Protein AF-A0A1D8JGB0-F1 (afdb_monomer_lite)

Sequence (177 aa):
MEKETKIICNQRLILKAAQSVWAANKYFVLACSQQQYRKVREHLRPENVKLVKAYEVLSDVYTAFKEVPSTDLPQITNALYHISGYFKKVLPSAARQELDMLIQVNPKEALRILESYTLHYQVDYLLNCSLWPSKRGNCFNQITALLKDKGKTYPPNTLYWNGNSVIFKQKESNDIF

Organism: NCBI:txid298596

Secondary structure (DSSP, 8-state):
------EE--HHHHHHHHHHHHHHHHHHHHHH-HHHHHHHHHHT-GGG--HHHHHHHHHHHHHHHTTS-GGG-TTHHHHHHHHHGGGTTTS-HHHHHHHHHHHHH-HHHHHHHHHHHHHHTT-TTTTT-TTSGGGTTS-TTB--S-EEETTEEE-TTSEEEETTEEEE---------

InterPro domains:
  IPR013560 Domain of unknown function DUF1722 [PF08349] (26-128)

Radius of gyration: 17.52 Å; chains: 1; bounding box: 44×50×46 Å

Foldseek 3Di:
DDDPWDKDQDPVQLLLLLVQLCLQELLVLQLQDPVLSVQLVVCNDPVHNQLQSNQVSLVVSCVVPLPPQLQRRNRLLVSLVVLLVLCVVPDDPVVSVVLNVCSVPPVPVSLVVSQVCCVVVVVVSHVNHCSHPVNRPQDSQFRQDWDDDPNDIDHGRQWGRNRSIITGDDPPPPPDD

pLDDT: mean 91.09, std 14.99, range [33.62, 98.69]

Structure (mmCIF, N/CA/C/O backbone):
data_AF-A0A1D8JGB0-F1
#
_entry.id   AF-A0A1D8JGB0-F1
#
loop_
_atom_site.group_PDB
_atom_site.id
_atom_site.type_symbol
_atom_site.label_atom_id
_atom_site.label_alt_id
_atom_site.label_comp_id
_atom_site.label_asym_id
_atom_site.label_entity_id
_atom_site.label_seq_id
_atom_site.pdbx_PDB_ins_code
_atom_site.Cartn_x
_atom_site.Cartn_y
_atom_site.Cartn_z
_atom_site.occupancy
_atom_site.B_iso_or_equiv
_atom_site.auth_seq_id
_atom_site.auth_comp_id
_atom_site.auth_asym_id
_atom_site.auth_atom_id
_atom_site.pdbx_PDB_model_num
ATOM 1 N N . MET A 1 1 ? -19.577 21.559 21.285 1.00 37.75 1 MET A N 1
ATOM 2 C CA . MET A 1 1 ? -20.388 20.422 20.802 1.00 37.75 1 MET A CA 1
ATOM 3 C C . MET A 1 1 ? -19.420 19.271 20.555 1.00 37.75 1 MET A C 1
ATOM 5 O O . MET A 1 1 ? -18.688 19.312 19.574 1.00 37.75 1 MET A O 1
ATOM 9 N N . GLU A 1 2 ? -19.281 18.352 21.514 1.00 37.59 2 GLU A N 1
ATOM 10 C CA . GLU A 1 2 ? -18.357 17.213 21.408 1.00 37.59 2 GLU A CA 1
ATOM 11 C C . GLU A 1 2 ? -18.747 16.350 20.204 1.00 37.59 2 GLU A C 1
ATOM 13 O O . GLU A 1 2 ? -19.857 15.826 20.132 1.00 37.59 2 GLU A O 1
ATOM 18 N N . LYS A 1 3 ? -17.854 16.234 19.215 1.00 45.75 3 LYS A N 1
ATOM 19 C CA . LYS A 1 3 ? -18.044 15.300 18.103 1.00 45.75 3 LYS A CA 1
ATOM 20 C C . LYS A 1 3 ? -17.904 13.887 18.668 1.00 45.75 3 LYS A C 1
ATOM 22 O O . LYS A 1 3 ? -16.789 13.456 18.958 1.00 45.75 3 LYS A O 1
ATOM 27 N N . GLU A 1 4 ? -19.019 13.175 18.827 1.00 44.22 4 GLU A N 1
ATOM 28 C CA . GLU A 1 4 ? -19.021 11.763 19.217 1.00 44.22 4 GLU A CA 1
ATOM 29 C C . GLU A 1 4 ? -18.156 10.955 18.240 1.00 44.22 4 GLU A C 1
ATOM 31 O O . GLU A 1 4 ? -18.538 10.650 17.106 1.00 44.22 4 GLU A O 1
ATOM 36 N N . THR A 1 5 ? -16.951 10.605 18.683 1.00 58.41 5 THR A N 1
ATOM 37 C CA . THR A 1 5 ? -16.097 9.668 17.962 1.00 58.41 5 THR A CA 1
ATOM 38 C C . THR A 1 5 ? -16.735 8.299 18.110 1.00 58.41 5 THR A C 1
ATOM 40 O O . THR A 1 5 ? -16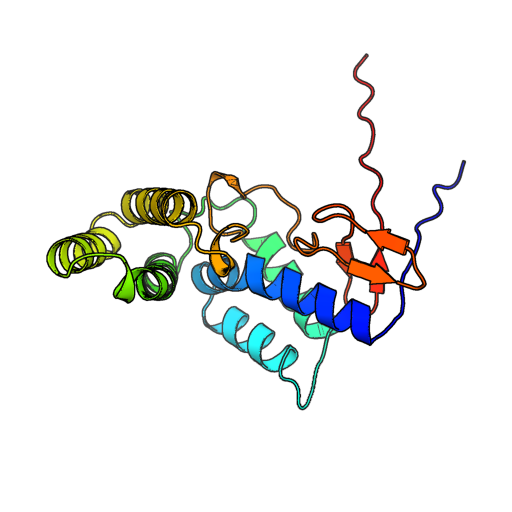.643 7.666 19.160 1.00 58.41 5 THR A O 1
ATOM 43 N N . LYS A 1 6 ? -17.420 7.824 17.067 1.00 70.81 6 LYS A N 1
ATOM 44 C CA . LYS A 1 6 ? -17.968 6.469 17.087 1.00 70.81 6 LYS A CA 1
ATOM 45 C C . LYS A 1 6 ? -16.821 5.464 16.994 1.00 70.81 6 LYS A C 1
ATOM 47 O O . LYS A 1 6 ? -16.150 5.380 15.964 1.00 70.81 6 LYS A O 1
ATOM 52 N N . ILE A 1 7 ? -16.632 4.697 18.065 1.00 79.44 7 ILE A N 1
ATOM 53 C CA . ILE A 1 7 ? -15.625 3.639 18.168 1.00 79.44 7 ILE A CA 1
ATOM 54 C C . ILE A 1 7 ? -16.308 2.285 17.942 1.00 79.44 7 ILE A C 1
ATOM 56 O O . ILE A 1 7 ? -17.297 1.951 18.593 1.00 79.44 7 ILE A O 1
ATOM 60 N N . ILE A 1 8 ? -15.787 1.494 17.005 1.00 82.62 8 ILE A N 1
ATOM 61 C CA . ILE A 1 8 ? -16.217 0.116 16.750 1.00 82.62 8 ILE A CA 1
ATOM 62 C C . ILE A 1 8 ? -15.152 -0.830 17.316 1.00 82.62 8 ILE A C 1
ATOM 64 O O . ILE A 1 8 ? -14.017 -0.848 16.837 1.00 82.62 8 ILE A O 1
ATOM 68 N N . CYS A 1 9 ? -15.543 -1.650 18.297 1.00 84.56 9 CYS A N 1
ATOM 69 C CA . CYS A 1 9 ? -14.668 -2.620 18.976 1.00 84.56 9 CYS A CA 1
ATOM 70 C C . CYS A 1 9 ? -14.938 -4.086 18.572 1.00 84.56 9 CYS A C 1
ATOM 72 O O . CYS A 1 9 ? -14.521 -5.021 19.249 1.00 84.56 9 CYS A O 1
ATOM 74 N N . ASN A 1 10 ? -15.682 -4.322 17.486 1.00 89.94 10 ASN A N 1
ATOM 75 C CA . ASN A 1 10 ? -15.986 -5.674 17.017 1.00 89.94 10 ASN A CA 1
ATOM 76 C C . ASN A 1 10 ? -14.737 -6.333 16.405 1.00 89.94 10 ASN A C 1
ATOM 78 O O . ASN A 1 10 ? -14.258 -5.892 15.360 1.00 89.94 10 ASN A O 1
ATOM 82 N N . GLN A 1 11 ? -14.264 -7.432 17.000 1.00 90.75 11 GLN A N 1
ATOM 83 C CA . GLN A 1 11 ? -13.011 -8.087 16.605 1.00 90.75 11 GLN A CA 1
ATOM 84 C C . GLN A 1 11 ? -12.969 -8.503 15.129 1.00 90.75 11 GLN A C 1
ATOM 86 O O . GLN A 1 11 ? -11.972 -8.278 14.445 1.00 90.75 11 GLN A O 1
ATOM 91 N N . ARG A 1 12 ? -14.062 -9.062 14.594 1.00 92.00 12 ARG A N 1
ATOM 92 C CA . ARG A 1 12 ? -14.133 -9.469 13.181 1.00 92.00 12 ARG A CA 1
ATOM 93 C C . ARG A 1 12 ? -13.999 -8.266 12.250 1.00 92.00 12 ARG A C 1
ATOM 95 O O . ARG A 1 12 ? -13.375 -8.371 11.196 1.00 92.00 12 ARG A O 1
ATOM 102 N N . LEU A 1 13 ? -14.595 -7.136 12.620 1.00 92.94 13 LEU A N 1
ATOM 103 C CA . LEU A 1 13 ? -14.499 -5.905 11.842 1.00 92.94 13 LEU A CA 1
ATOM 104 C C . LEU A 1 13 ? -13.128 -5.257 11.947 1.00 92.94 13 LEU A C 1
ATOM 106 O O . LEU A 1 13 ? -12.608 -4.824 10.924 1.00 92.94 13 LEU A O 1
ATOM 110 N N . ILE A 1 14 ? -12.522 -5.251 13.133 1.00 95.31 14 ILE A N 1
ATOM 111 C CA . ILE A 1 14 ? -11.162 -4.743 13.319 1.00 95.31 14 ILE A CA 1
ATOM 112 C C . ILE A 1 14 ? -10.170 -5.564 12.485 1.00 95.31 14 ILE A C 1
ATOM 114 O O . ILE A 1 14 ? -9.331 -4.989 11.800 1.00 95.31 14 ILE A O 1
ATOM 118 N N . LEU A 1 15 ? -10.305 -6.896 12.456 1.00 95.56 15 LEU A N 1
ATOM 119 C CA . LEU A 1 15 ? -9.472 -7.756 11.608 1.00 95.56 15 LEU A CA 1
ATOM 120 C C . LEU A 1 15 ? -9.632 -7.425 10.117 1.00 95.56 15 LEU A C 1
ATOM 122 O O . LEU A 1 15 ? -8.636 -7.286 9.409 1.00 95.56 15 LEU A O 1
ATOM 126 N N . LYS A 1 16 ? -10.870 -7.241 9.636 1.00 95.44 16 LYS A N 1
ATOM 127 C CA . LYS A 1 16 ? -11.126 -6.823 8.246 1.00 95.44 16 LYS A CA 1
ATOM 128 C C . LYS A 1 16 ? -10.540 -5.444 7.937 1.00 95.44 16 LYS A C 1
ATOM 130 O O . LYS A 1 16 ? -9.978 -5.246 6.863 1.00 95.44 16 LYS A O 1
ATOM 135 N N . ALA A 1 17 ? -10.654 -4.505 8.872 1.00 96.50 17 ALA A N 1
ATOM 136 C CA . ALA A 1 17 ? -10.078 -3.172 8.754 1.00 96.50 17 ALA A CA 1
ATOM 137 C C . ALA A 1 17 ? -8.547 -3.228 8.650 1.00 96.50 17 ALA A C 1
ATOM 139 O O . ALA A 1 17 ? -7.977 -2.659 7.722 1.00 96.50 17 ALA A O 1
ATOM 140 N N . ALA A 1 18 ? -7.894 -3.986 9.534 1.00 97.44 18 ALA A N 1
ATOM 141 C CA . ALA A 1 18 ? -6.450 -4.194 9.513 1.00 97.44 18 ALA A CA 1
ATOM 142 C C . ALA A 1 18 ? -5.979 -4.842 8.203 1.00 97.44 18 ALA A C 1
ATOM 144 O O . ALA A 1 18 ? -4.991 -4.406 7.620 1.00 97.44 18 ALA A O 1
ATOM 145 N N . GLN A 1 19 ? -6.705 -5.844 7.696 1.00 96.50 19 GLN A N 1
ATOM 146 C CA . GLN A 1 19 ? -6.406 -6.484 6.410 1.00 96.50 19 GLN A CA 1
ATOM 147 C C . GLN A 1 19 ? -6.554 -5.519 5.228 1.00 96.50 19 GLN A C 1
ATOM 149 O O . GLN A 1 19 ? -5.710 -5.528 4.335 1.00 96.50 19 GLN A O 1
ATOM 154 N N . SER A 1 20 ? -7.589 -4.673 5.230 1.00 96.75 20 SER A N 1
ATOM 155 C CA . SER A 1 20 ? -7.791 -3.639 4.206 1.00 96.75 20 SER A CA 1
ATOM 156 C C . SER A 1 20 ? -6.661 -2.607 4.218 1.00 96.75 20 SER A C 1
ATOM 158 O O . SER A 1 20 ? -6.074 -2.338 3.170 1.00 96.75 20 SER A O 1
ATOM 160 N N . VAL A 1 21 ? -6.300 -2.095 5.399 1.00 97.75 21 VAL A N 1
ATOM 161 C CA . VAL A 1 21 ? -5.180 -1.158 5.562 1.00 97.75 21 VAL A CA 1
ATOM 162 C C . VAL A 1 21 ? -3.863 -1.806 5.146 1.00 97.75 21 VAL A C 1
ATOM 164 O O . VAL A 1 21 ? -3.080 -1.211 4.407 1.00 97.75 21 VAL A O 1
ATOM 167 N N . TRP A 1 22 ? -3.612 -3.045 5.564 1.00 97.94 22 TRP A N 1
ATOM 168 C CA . TRP A 1 22 ? -2.400 -3.751 5.172 1.00 97.94 22 TRP A CA 1
ATOM 169 C C . TRP A 1 22 ? -2.325 -3.969 3.662 1.00 97.94 22 TRP A C 1
ATOM 171 O O . TRP A 1 22 ? -1.290 -3.697 3.063 1.00 97.94 22 TRP A O 1
ATOM 181 N N . ALA A 1 23 ? -3.415 -4.399 3.022 1.00 97.12 23 ALA A N 1
ATOM 182 C CA . ALA A 1 23 ? -3.450 -4.603 1.578 1.00 97.12 23 ALA A CA 1
ATOM 183 C C . ALA A 1 23 ? -3.085 -3.327 0.801 1.00 97.12 23 ALA A C 1
ATOM 185 O O . ALA A 1 23 ? -2.286 -3.409 -0.132 1.00 97.12 23 ALA A O 1
ATOM 186 N N . ALA A 1 24 ? -3.598 -2.168 1.228 1.00 97.62 24 ALA A N 1
ATOM 187 C CA . ALA A 1 24 ? -3.276 -0.870 0.636 1.00 97.62 24 ALA A CA 1
ATOM 188 C C . ALA A 1 24 ? -1.796 -0.486 0.831 1.00 97.62 24 ALA A C 1
ATOM 190 O O . ALA A 1 24 ? -1.125 -0.052 -0.106 1.00 97.62 24 ALA A O 1
ATOM 191 N N . ASN A 1 25 ? -1.249 -0.692 2.031 1.00 98.19 25 ASN A N 1
ATOM 192 C CA . ASN A 1 25 ? 0.062 -0.149 2.396 1.00 98.19 25 ASN A CA 1
ATOM 193 C C . ASN A 1 25 ? 1.237 -1.114 2.185 1.00 98.19 25 ASN A C 1
ATOM 195 O O . ASN A 1 25 ? 2.382 -0.668 2.187 1.00 98.19 25 ASN A O 1
ATOM 199 N N . LYS A 1 26 ? 1.007 -2.419 1.990 1.00 97.88 26 LYS A N 1
ATOM 200 C CA . LYS A 1 26 ? 2.080 -3.431 2.010 1.00 97.88 26 LYS A CA 1
ATOM 201 C C . LYS A 1 26 ? 3.230 -3.135 1.043 1.00 97.88 26 LYS A C 1
ATOM 203 O O . LYS A 1 26 ? 4.382 -3.323 1.414 1.00 97.88 26 LYS A O 1
ATOM 208 N N . TYR A 1 27 ? 2.950 -2.628 -0.160 1.00 98.44 27 TYR A N 1
ATOM 209 C CA . TYR A 1 27 ? 4.004 -2.297 -1.127 1.00 98.44 27 TYR A CA 1
ATOM 210 C C . TYR A 1 27 ? 4.678 -0.954 -0.859 1.00 98.44 27 TYR A C 1
ATOM 212 O O . TYR A 1 27 ? 5.867 -0.826 -1.127 1.00 98.44 27 TYR A O 1
ATOM 220 N N . PHE A 1 28 ? 3.974 0.004 -0.254 1.00 98.44 28 PHE A N 1
ATOM 221 C CA . PHE A 1 28 ? 4.605 1.219 0.260 1.00 98.44 28 PHE A CA 1
ATOM 222 C C . PHE A 1 28 ? 5.597 0.878 1.378 1.00 98.44 28 PHE A C 1
ATOM 224 O O . PHE A 1 28 ? 6.760 1.265 1.322 1.00 98.44 28 PHE A O 1
ATOM 231 N N . VAL A 1 29 ? 5.179 0.055 2.343 1.00 98.56 29 VAL A N 1
ATOM 232 C CA . VAL A 1 29 ? 6.046 -0.413 3.434 1.00 98.56 29 VAL A CA 1
ATOM 233 C C . VAL A 1 29 ? 7.230 -1.211 2.894 1.00 98.56 29 VAL A C 1
ATOM 235 O O . VAL A 1 29 ? 8.350 -1.030 3.364 1.00 98.56 29 VAL A O 1
ATOM 238 N N . LEU A 1 30 ? 7.003 -2.063 1.891 1.00 98.69 30 LEU A N 1
ATOM 239 C CA . LEU A 1 30 ? 8.063 -2.805 1.213 1.00 98.69 30 LEU A CA 1
ATOM 240 C C . LEU A 1 30 ? 9.077 -1.876 0.540 1.00 98.69 30 LEU A C 1
ATOM 242 O O . LEU A 1 30 ? 10.274 -2.093 0.701 1.00 98.69 30 LEU A O 1
ATOM 246 N N . ALA A 1 31 ? 8.598 -0.839 -0.155 1.00 98.44 31 ALA A N 1
ATOM 247 C CA . ALA A 1 31 ? 9.431 0.177 -0.791 1.00 98.44 31 ALA A CA 1
ATOM 248 C C . ALA A 1 31 ? 10.220 1.014 0.231 1.00 98.44 31 ALA A C 1
ATOM 250 O O . ALA A 1 31 ? 11.299 1.502 -0.086 1.00 98.44 31 ALA A O 1
ATOM 251 N N . CYS A 1 32 ? 9.726 1.152 1.464 1.00 98.25 32 CYS A N 1
ATOM 252 C CA . CYS A 1 32 ? 10.449 1.820 2.547 1.00 98.25 32 CYS A CA 1
ATOM 253 C C . CYS A 1 32 ? 11.499 0.900 3.195 1.00 98.25 32 CYS A C 1
ATOM 255 O O . CYS A 1 32 ? 12.648 1.292 3.388 1.00 98.25 32 CYS A O 1
ATOM 257 N N . SER A 1 33 ? 11.107 -0.321 3.583 1.00 98.19 33 SER A N 1
ATOM 258 C CA . SER A 1 33 ? 11.968 -1.259 4.311 1.00 98.19 33 SER A CA 1
ATOM 259 C C . SER A 1 33 ? 11.449 -2.701 4.283 1.00 98.19 33 SER A C 1
ATOM 261 O O . SER A 1 33 ? 10.405 -3.034 4.854 1.00 98.19 33 SER A O 1
ATOM 263 N N . GLN A 1 34 ? 12.273 -3.612 3.755 1.00 97.69 34 GLN A N 1
ATOM 264 C CA . GLN A 1 34 ? 12.039 -5.060 3.814 1.00 97.69 34 GLN A CA 1
ATOM 265 C C . GLN A 1 34 ? 11.894 -5.580 5.256 1.00 97.69 34 GLN A C 1
ATOM 267 O O . GLN A 1 34 ? 11.192 -6.565 5.504 1.00 97.69 34 GLN A O 1
ATOM 272 N N . GLN A 1 35 ? 12.591 -4.969 6.219 1.00 98.12 35 GLN A N 1
ATOM 273 C CA . GLN A 1 35 ? 12.526 -5.376 7.622 1.00 98.12 35 GLN A CA 1
ATOM 274 C C . GLN A 1 35 ? 11.159 -5.032 8.221 1.00 98.12 35 GLN A C 1
ATOM 276 O O . GLN A 1 35 ? 10.525 -5.896 8.825 1.00 98.12 35 GLN A O 1
ATOM 281 N N . GLN A 1 36 ? 10.681 -3.802 8.014 1.00 98.31 36 GLN A N 1
ATOM 282 C CA . GLN A 1 36 ? 9.385 -3.366 8.540 1.00 98.31 36 GLN A CA 1
ATOM 283 C C . GLN A 1 36 ? 8.230 -4.107 7.862 1.00 98.31 36 GLN A C 1
ATOM 285 O O . GLN A 1 36 ? 7.319 -4.574 8.541 1.00 98.31 36 GLN A O 1
ATOM 290 N N . TYR A 1 37 ? 8.323 -4.344 6.549 1.00 98.56 37 TYR A N 1
ATOM 291 C CA . TYR A 1 37 ? 7.371 -5.189 5.822 1.00 98.56 37 TYR A CA 1
ATOM 292 C C . TYR A 1 37 ? 7.216 -6.575 6.464 1.00 98.56 37 TYR A C 1
ATOM 294 O O . TYR A 1 37 ? 6.099 -7.053 6.678 1.00 98.56 37 TYR A O 1
ATOM 302 N N . ARG A 1 38 ? 8.341 -7.218 6.812 1.00 98.25 38 ARG A N 1
ATOM 303 C CA . ARG A 1 38 ? 8.340 -8.528 7.476 1.00 98.25 38 ARG A CA 1
ATOM 304 C C . ARG A 1 38 ? 7.692 -8.472 8.859 1.00 98.25 38 ARG A C 1
ATOM 306 O O . ARG A 1 38 ? 6.875 -9.344 9.144 1.00 98.25 38 ARG A O 1
ATOM 313 N N . LYS A 1 39 ? 7.987 -7.443 9.663 1.00 98.19 39 LYS A N 1
ATOM 314 C CA . LYS A 1 39 ? 7.382 -7.253 10.994 1.00 98.19 39 LYS A CA 1
ATOM 315 C C . LYS A 1 39 ? 5.863 -7.103 10.925 1.00 98.19 39 LYS A C 1
ATOM 317 O O . LYS A 1 39 ? 5.154 -7.810 11.635 1.00 98.19 39 LYS A O 1
ATOM 322 N N . VAL A 1 40 ? 5.343 -6.252 10.033 1.00 98.06 40 VAL A N 1
ATOM 323 C CA . VAL A 1 40 ? 3.883 -6.094 9.877 1.00 98.06 40 VAL A CA 1
ATOM 324 C C . VAL A 1 40 ? 3.244 -7.411 9.443 1.00 98.06 40 VAL A C 1
ATOM 326 O O . VAL A 1 40 ? 2.249 -7.837 10.028 1.00 98.06 40 VAL A O 1
ATOM 329 N N . ARG A 1 41 ? 3.843 -8.101 8.462 1.00 97.00 41 ARG A N 1
ATOM 330 C CA . ARG A 1 41 ? 3.352 -9.407 8.005 1.00 97.00 41 ARG A CA 1
ATOM 331 C C . ARG A 1 41 ? 3.322 -10.435 9.135 1.00 97.00 41 ARG A C 1
ATOM 333 O O . ARG A 1 41 ? 2.386 -11.220 9.190 1.00 97.00 41 ARG A O 1
ATOM 340 N N . GLU A 1 42 ? 4.330 -10.450 10.002 1.00 97.44 42 GLU A N 1
ATOM 341 C CA . GLU A 1 42 ? 4.386 -11.326 11.174 1.00 97.44 42 GLU A CA 1
ATOM 342 C C . GLU A 1 42 ? 3.291 -10.993 12.194 1.00 97.44 42 GLU A C 1
ATOM 344 O O . GLU A 1 42 ? 2.578 -11.889 12.635 1.00 97.44 42 GLU A O 1
ATOM 349 N N . HIS A 1 43 ? 3.092 -9.712 12.509 1.00 97.88 43 HIS A N 1
ATOM 350 C CA . HIS A 1 43 ? 2.045 -9.264 13.431 1.00 97.88 43 HIS A CA 1
ATOM 351 C C . HIS A 1 43 ? 0.621 -9.478 12.907 1.00 97.88 43 HIS A C 1
ATOM 353 O O . HIS A 1 43 ? -0.315 -9.504 13.700 1.00 97.88 43 HIS A O 1
ATOM 359 N N . LEU A 1 44 ? 0.431 -9.636 11.598 1.00 96.38 44 LEU A N 1
ATOM 360 C CA . LEU A 1 44 ? -0.873 -9.906 10.986 1.00 96.38 44 LEU A CA 1
ATOM 361 C C . LEU A 1 44 ? -1.071 -11.379 10.594 1.00 96.38 44 LEU A C 1
ATOM 363 O O . LEU A 1 44 ? -1.997 -11.692 9.843 1.00 96.38 44 LEU A O 1
ATOM 367 N N . ARG A 1 45 ? -0.226 -12.293 11.088 1.00 94.00 45 ARG A N 1
ATOM 368 C CA . ARG A 1 45 ? -0.410 -13.732 10.868 1.00 94.00 45 ARG A CA 1
ATOM 369 C C . ARG A 1 45 ? -1.650 -14.258 11.600 1.00 94.00 45 ARG A C 1
ATOM 371 O O . ARG A 1 45 ? -1.814 -13.923 12.774 1.00 94.00 45 ARG A O 1
ATOM 378 N N . PRO A 1 46 ? -2.485 -15.105 10.963 1.00 90.69 46 PRO A N 1
ATOM 379 C CA . PRO A 1 46 ? -3.711 -15.628 11.571 1.00 90.69 46 PRO A CA 1
ATOM 380 C C . PRO A 1 46 ? -3.507 -16.308 12.930 1.00 90.69 46 PRO A C 1
ATOM 382 O O . PRO A 1 46 ? -4.369 -16.192 13.795 1.00 90.69 46 PRO A O 1
ATOM 385 N N . GLU A 1 47 ? -2.369 -16.978 13.132 1.00 90.56 47 GLU A N 1
ATOM 386 C CA . GLU A 1 47 ? -2.102 -17.765 14.343 1.00 90.56 47 GLU A CA 1
ATOM 387 C C . GLU A 1 47 ? -1.783 -16.898 15.575 1.00 90.56 47 GLU A C 1
ATOM 389 O O . GLU A 1 47 ? -1.929 -17.356 16.704 1.00 90.56 47 GLU A O 1
ATOM 394 N N . ASN A 1 48 ? -1.325 -15.654 15.381 1.00 91.56 48 ASN A N 1
ATOM 395 C CA . ASN A 1 48 ? -0.902 -14.765 16.469 1.00 91.56 48 ASN A CA 1
ATOM 396 C C . ASN A 1 48 ? -1.033 -13.287 16.072 1.00 91.56 48 ASN A C 1
ATOM 398 O O . ASN A 1 48 ? -0.043 -12.554 15.968 1.00 91.56 48 ASN A O 1
ATOM 402 N N . VAL A 1 49 ? -2.266 -12.851 15.809 1.00 94.88 49 VAL A N 1
ATOM 403 C CA . VAL A 1 49 ? -2.527 -11.477 15.373 1.00 94.88 49 VAL A CA 1
ATOM 404 C C . VAL A 1 49 ? -2.249 -10.487 16.512 1.00 94.88 49 VAL A C 1
ATOM 406 O O . VAL A 1 49 ? -2.901 -10.508 17.553 1.00 94.88 49 VAL A O 1
ATOM 409 N N . LYS A 1 50 ? -1.332 -9.546 16.276 1.00 97.25 50 LYS A N 1
ATOM 410 C CA . LYS A 1 50 ? -0.964 -8.437 17.170 1.00 97.25 50 LYS A CA 1
ATOM 411 C C . LYS A 1 50 ? -1.317 -7.099 16.520 1.00 97.25 50 LYS A C 1
ATOM 413 O O . LYS A 1 50 ? -0.448 -6.383 16.024 1.00 97.25 50 LYS A O 1
ATOM 418 N N . LEU A 1 51 ? -2.605 -6.757 16.528 1.00 97.25 51 LEU A N 1
ATOM 419 C CA . LEU A 1 51 ? -3.154 -5.591 15.821 1.00 97.25 51 LEU A CA 1
ATOM 420 C C . LEU A 1 51 ? -2.491 -4.263 16.208 1.00 97.25 51 LEU A C 1
ATOM 422 O O . LEU A 1 51 ? -2.108 -3.498 15.329 1.00 97.25 51 LEU A O 1
ATOM 426 N N . VAL A 1 52 ? -2.312 -4.008 17.507 1.00 97.44 52 VAL A N 1
ATOM 427 C CA . VAL A 1 52 ? -1.650 -2.784 17.993 1.00 97.44 52 VAL A CA 1
ATOM 428 C C . VAL A 1 52 ? -0.209 -2.702 17.492 1.00 97.44 52 VAL A C 1
ATOM 430 O O . VAL A 1 52 ? 0.193 -1.669 16.975 1.00 97.44 52 VAL A O 1
ATOM 433 N N . LYS A 1 53 ? 0.545 -3.807 17.538 1.00 98.31 53 LYS A N 1
ATOM 434 C CA . LYS A 1 53 ? 1.934 -3.840 17.052 1.00 98.31 53 LYS A CA 1
ATOM 435 C C . LYS A 1 53 ? 2.034 -3.647 15.542 1.00 98.31 53 LYS A C 1
ATOM 437 O O . LYS A 1 53 ? 2.913 -2.933 15.076 1.00 98.31 53 LYS A O 1
ATOM 442 N N . ALA A 1 54 ? 1.123 -4.236 14.770 1.00 98.38 54 ALA A N 1
ATOM 443 C CA . ALA A 1 54 ? 1.048 -3.978 13.334 1.00 98.38 54 ALA A CA 1
ATOM 444 C C . ALA A 1 54 ? 0.751 -2.498 13.039 1.00 98.38 54 ALA A C 1
ATOM 446 O O . ALA A 1 54 ? 1.365 -1.920 12.144 1.00 98.38 54 ALA A O 1
ATOM 447 N N . TYR A 1 55 ? -0.164 -1.889 13.799 1.00 98.38 55 TYR A N 1
ATOM 448 C CA . TYR A 1 55 ? -0.513 -0.477 13.665 1.00 98.38 55 TYR A CA 1
ATOM 449 C C . TYR A 1 55 ? 0.664 0.447 14.004 1.00 98.38 55 TYR A C 1
ATOM 451 O O . TYR A 1 55 ? 0.960 1.339 13.216 1.00 98.38 55 TYR A O 1
ATOM 459 N N . GLU A 1 56 ? 1.356 0.204 15.122 1.00 98.44 56 GLU A N 1
ATOM 460 C CA . GLU A 1 56 ? 2.559 0.946 15.536 1.00 98.44 56 GLU A CA 1
ATOM 461 C C . GLU A 1 56 ? 3.611 0.945 14.419 1.00 98.44 56 GLU A C 1
ATOM 463 O O . GLU A 1 56 ? 4.007 2.004 13.945 1.00 98.44 56 GLU A O 1
ATOM 468 N N . VAL A 1 57 ? 3.970 -0.236 13.896 1.00 98.50 57 VAL A N 1
ATOM 469 C CA . VAL A 1 57 ? 4.970 -0.345 12.820 1.00 98.50 57 VAL A CA 1
ATOM 470 C C . VAL A 1 57 ? 4.537 0.405 11.555 1.00 98.50 57 VAL A C 1
ATOM 472 O O . VAL A 1 57 ? 5.356 1.057 10.908 1.00 98.50 57 VAL A O 1
ATOM 475 N N . LEU A 1 58 ? 3.257 0.325 11.178 1.00 98.25 58 LEU A N 1
ATOM 476 C CA . LEU A 1 58 ? 2.736 1.060 10.023 1.00 98.25 58 LEU A 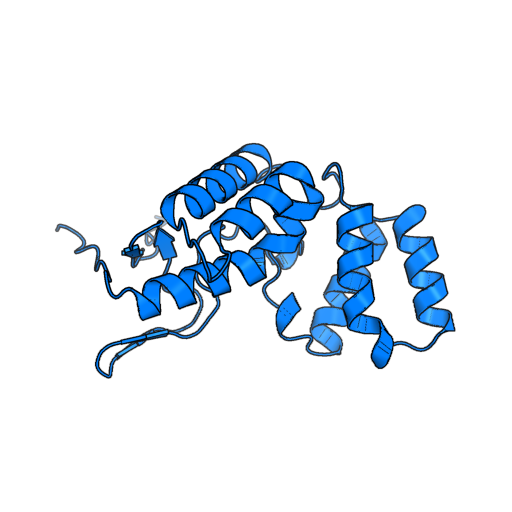CA 1
ATOM 477 C C . LEU A 1 58 ? 2.769 2.577 10.242 1.00 98.25 58 LEU A C 1
ATOM 479 O O . LEU A 1 58 ? 3.132 3.310 9.323 1.00 98.25 58 LEU A O 1
ATOM 483 N N . SER A 1 59 ? 2.429 3.032 11.448 1.00 98.25 59 SER A N 1
ATOM 484 C CA . SER A 1 59 ? 2.477 4.440 11.842 1.00 98.25 59 SER A CA 1
ATOM 485 C C . SER A 1 59 ? 3.903 4.986 11.800 1.00 98.25 59 SER A C 1
ATOM 487 O O . S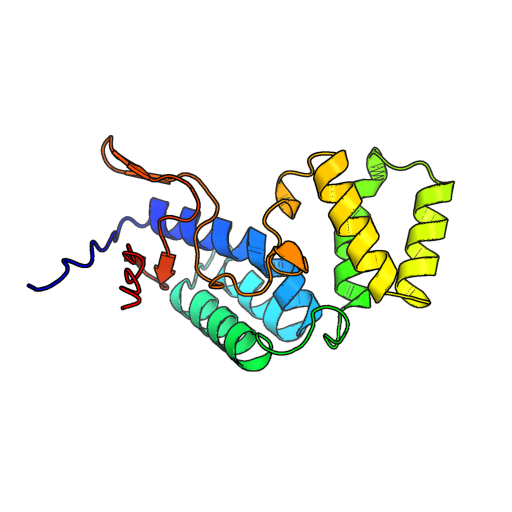ER A 1 59 ? 4.121 6.077 11.270 1.00 98.25 59 SER A O 1
ATOM 489 N N . ASP A 1 60 ? 4.877 4.220 12.294 1.00 98.31 60 ASP A N 1
ATOM 490 C CA . ASP A 1 60 ? 6.292 4.597 12.286 1.00 98.31 60 ASP A CA 1
ATOM 491 C C . ASP A 1 60 ? 6.816 4.738 10.853 1.00 98.31 60 ASP A C 1
ATOM 493 O O . ASP A 1 60 ? 7.412 5.756 10.497 1.00 98.31 60 ASP A O 1
ATOM 497 N N . VAL A 1 61 ? 6.534 3.747 9.996 1.00 98.12 61 VAL A N 1
ATOM 498 C CA . VAL A 1 61 ? 6.919 3.787 8.575 1.00 98.12 61 VAL A CA 1
ATOM 499 C C . VAL A 1 61 ? 6.268 4.972 7.869 1.00 98.12 61 VAL A C 1
ATOM 501 O O . VAL A 1 61 ? 6.945 5.706 7.153 1.00 98.12 61 VAL A O 1
ATOM 504 N N . TYR A 1 62 ? 4.967 5.187 8.071 1.00 97.12 62 TYR A N 1
ATOM 505 C CA . TYR A 1 62 ? 4.275 6.316 7.461 1.00 97.12 62 TYR A CA 1
ATOM 506 C C . TYR A 1 62 ? 4.871 7.648 7.920 1.00 97.12 62 TYR A C 1
ATOM 508 O O . TYR A 1 62 ? 5.178 8.494 7.090 1.00 97.12 62 TYR A O 1
ATOM 516 N N . THR A 1 63 ? 5.098 7.826 9.220 1.00 97.00 63 THR A N 1
ATOM 517 C CA . THR A 1 63 ? 5.655 9.069 9.772 1.00 97.00 63 THR A CA 1
ATOM 518 C C . THR A 1 63 ? 7.042 9.371 9.209 1.00 97.00 63 THR A C 1
ATOM 520 O O . THR A 1 63 ? 7.314 10.519 8.867 1.00 97.00 63 THR A O 1
ATOM 523 N N . ALA A 1 64 ? 7.884 8.348 9.047 1.00 97.50 64 ALA A N 1
ATOM 524 C CA . ALA A 1 64 ? 9.232 8.499 8.509 1.00 97.50 64 ALA A CA 1
ATOM 525 C C . ALA A 1 64 ? 9.272 8.811 7.000 1.00 97.50 64 ALA A C 1
ATOM 527 O O . ALA A 1 64 ? 10.174 9.513 6.553 1.00 97.50 64 ALA A O 1
ATOM 528 N N . PHE A 1 65 ? 8.317 8.300 6.211 1.00 97.25 65 PHE A N 1
ATOM 529 C CA . PHE A 1 65 ? 8.396 8.330 4.741 1.00 97.25 65 PHE A CA 1
ATOM 530 C C . PHE A 1 65 ? 7.255 9.081 4.038 1.00 97.25 65 PHE A C 1
ATOM 532 O O . PHE A 1 65 ? 7.267 9.184 2.810 1.00 97.25 65 PHE A O 1
ATOM 539 N N . LYS A 1 66 ? 6.269 9.628 4.763 1.00 94.56 66 LYS A N 1
ATOM 540 C CA . LYS A 1 66 ? 5.101 10.303 4.160 1.00 94.56 66 LYS A CA 1
ATOM 541 C C . LYS A 1 66 ? 5.467 11.467 3.233 1.00 94.56 66 LYS A C 1
ATOM 543 O O . LYS A 1 66 ? 4.791 11.630 2.220 1.00 94.56 66 LYS A O 1
ATOM 548 N N . GLU A 1 67 ? 6.551 12.188 3.521 1.00 95.19 67 GLU A N 1
ATOM 549 C CA . GLU A 1 67 ? 7.036 13.317 2.710 1.00 95.19 67 GLU A CA 1
ATOM 550 C C . GLU A 1 67 ? 8.048 12.895 1.627 1.00 95.19 67 GLU A C 1
ATOM 552 O O . GLU A 1 67 ? 8.392 13.688 0.758 1.00 95.19 67 GLU A O 1
ATOM 557 N N . VAL A 1 68 ? 8.527 11.643 1.643 1.00 95.88 68 VAL A N 1
ATOM 558 C CA . VAL A 1 68 ? 9.508 11.142 0.665 1.00 95.88 68 VAL A CA 1
ATOM 559 C C . VAL A 1 68 ? 8.779 10.715 -0.608 1.00 95.88 68 VAL A C 1
ATOM 561 O O . VAL A 1 68 ? 7.951 9.802 -0.525 1.00 95.88 68 VAL A O 1
ATOM 564 N N . PRO A 1 69 ? 9.050 11.295 -1.791 1.00 94.81 69 PRO A N 1
ATOM 565 C CA . PRO A 1 69 ? 8.408 10.873 -3.035 1.00 94.81 69 PRO A CA 1
ATOM 566 C C . PRO A 1 69 ? 8.529 9.361 -3.255 1.00 94.81 69 PRO A C 1
ATOM 568 O O . PRO A 1 69 ? 9.555 8.762 -2.948 1.00 94.81 69 PRO A O 1
ATOM 571 N N . SER A 1 70 ? 7.487 8.710 -3.788 1.00 94.62 70 SER A N 1
ATOM 572 C CA . SER A 1 70 ? 7.487 7.240 -3.952 1.00 94.62 70 SER A CA 1
ATOM 573 C C . SER A 1 70 ? 8.666 6.739 -4.787 1.00 94.62 70 SER A C 1
ATOM 575 O O . SER A 1 70 ? 9.145 5.630 -4.572 1.00 94.62 70 SER A O 1
ATOM 577 N N . THR A 1 71 ? 9.125 7.563 -5.728 1.00 92.75 71 THR A N 1
ATOM 578 C CA . THR A 1 71 ? 10.252 7.287 -6.625 1.00 92.75 71 THR A CA 1
ATOM 579 C C . THR A 1 71 ? 11.590 7.215 -5.907 1.00 92.75 71 THR A C 1
ATOM 581 O O . THR A 1 71 ? 12.502 6.571 -6.413 1.00 92.75 71 THR A O 1
ATOM 584 N N . ASP A 1 72 ? 11.682 7.834 -4.732 1.00 95.19 72 ASP A N 1
ATOM 585 C CA . ASP A 1 72 ? 12.930 8.028 -3.996 1.00 95.19 72 ASP A CA 1
ATOM 586 C C . ASP A 1 72 ? 12.988 7.098 -2.769 1.00 95.19 72 ASP A C 1
ATOM 588 O O . ASP A 1 72 ? 13.887 7.191 -1.933 1.00 95.19 72 ASP A O 1
ATOM 592 N N . LEU A 1 73 ? 12.014 6.186 -2.639 1.00 97.62 73 LEU A N 1
ATOM 593 C CA . LEU A 1 73 ? 11.965 5.231 -1.540 1.00 97.62 73 LEU A CA 1
ATOM 594 C C . LEU A 1 73 ? 13.100 4.194 -1.662 1.00 97.62 73 LEU A C 1
ATOM 596 O O . LEU A 1 73 ? 13.314 3.650 -2.749 1.00 97.62 73 LEU A O 1
ATOM 600 N N . PRO A 1 74 ? 13.786 3.838 -0.557 1.00 97.06 74 PRO A N 1
ATOM 601 C CA . PRO A 1 74 ? 15.040 3.074 -0.604 1.00 97.06 74 PRO A CA 1
ATOM 602 C C . PRO A 1 74 ? 14.966 1.702 -1.287 1.00 97.06 74 PRO A C 1
ATOM 604 O O . PRO A 1 74 ? 15.970 1.183 -1.760 1.00 97.06 74 PRO A O 1
ATOM 607 N N . GLN A 1 75 ? 13.790 1.077 -1.290 1.00 97.69 75 GLN A N 1
ATOM 608 C CA . GLN A 1 75 ? 13.543 -0.270 -1.809 1.00 97.69 75 GLN A CA 1
ATOM 609 C C . GLN A 1 75 ? 12.504 -0.252 -2.941 1.00 97.69 75 GLN A C 1
ATOM 611 O O . GLN A 1 75 ? 11.802 -1.245 -3.157 1.00 97.69 75 GLN A O 1
ATOM 616 N N . ILE A 1 76 ? 12.374 0.872 -3.661 1.00 98.06 76 ILE A N 1
ATOM 617 C CA . ILE A 1 76 ? 11.357 1.048 -4.705 1.00 98.06 76 ILE A CA 1
ATOM 618 C C . ILE A 1 76 ? 11.425 -0.053 -5.767 1.00 98.06 76 ILE A C 1
ATOM 620 O O . ILE A 1 76 ? 10.424 -0.719 -6.010 1.00 98.06 76 ILE A O 1
ATOM 624 N N . THR A 1 77 ? 12.605 -0.336 -6.318 1.00 98.00 77 THR A N 1
ATOM 625 C CA . THR A 1 77 ? 12.813 -1.367 -7.347 1.00 98.00 77 THR A CA 1
ATOM 626 C C . THR A 1 77 ? 12.295 -2.738 -6.902 1.00 98.00 77 THR A C 1
ATOM 628 O O . THR A 1 77 ? 11.575 -3.404 -7.644 1.00 98.00 77 THR A O 1
ATOM 631 N N . ASN A 1 78 ? 12.579 -3.137 -5.658 1.00 98.06 78 ASN A N 1
ATOM 632 C CA . ASN A 1 78 ? 12.084 -4.391 -5.090 1.00 98.06 78 ASN A CA 1
ATOM 633 C C . ASN A 1 78 ? 10.546 -4.408 -5.010 1.00 98.06 78 ASN A C 1
ATOM 635 O O . ASN A 1 78 ? 9.901 -5.369 -5.430 1.00 98.06 78 ASN A O 1
ATOM 639 N N . ALA A 1 79 ? 9.935 -3.322 -4.531 1.00 98.56 79 ALA A N 1
ATOM 640 C CA . ALA A 1 79 ? 8.480 -3.213 -4.493 1.00 98.56 79 ALA A CA 1
ATOM 641 C C . ALA A 1 79 ? 7.847 -3.268 -5.895 1.00 98.56 79 ALA A C 1
ATOM 643 O O . ALA A 1 79 ? 6.834 -3.948 -6.071 1.00 98.56 79 ALA A O 1
ATOM 644 N N . LEU A 1 80 ? 8.457 -2.623 -6.895 1.00 98.62 80 LEU A N 1
ATOM 645 C CA . LEU A 1 80 ? 7.965 -2.638 -8.274 1.00 98.62 80 LEU A CA 1
ATOM 646 C C . LEU A 1 80 ? 8.012 -4.037 -8.893 1.00 98.62 80 LEU A C 1
ATOM 648 O O . LEU A 1 80 ? 7.039 -4.421 -9.533 1.00 98.62 80 LEU A O 1
ATOM 652 N N . TYR A 1 81 ? 9.050 -4.842 -8.644 1.00 98.38 81 TYR A N 1
ATOM 653 C CA . TYR A 1 81 ? 9.073 -6.243 -9.095 1.00 98.38 81 TYR A CA 1
ATOM 654 C C . TYR A 1 81 ? 7.964 -7.092 -8.467 1.00 98.38 81 TYR A C 1
ATOM 656 O O . TYR A 1 81 ? 7.347 -7.936 -9.119 1.00 98.38 81 TYR A O 1
ATOM 664 N N . HIS A 1 82 ? 7.666 -6.868 -7.187 1.00 98.00 82 HIS A N 1
ATOM 665 C CA . HIS A 1 82 ? 6.547 -7.548 -6.544 1.00 98.00 82 HIS A CA 1
ATOM 666 C C . HIS A 1 82 ? 5.197 -7.162 -7.164 1.00 98.00 82 HIS A C 1
ATOM 668 O O . HIS A 1 82 ? 4.309 -8.011 -7.274 1.00 98.00 82 HIS A O 1
ATOM 674 N N . ILE A 1 83 ? 5.040 -5.902 -7.570 1.00 98.31 83 ILE A N 1
ATOM 675 C CA . ILE A 1 83 ? 3.829 -5.414 -8.230 1.00 98.31 83 ILE A CA 1
ATOM 676 C C . ILE A 1 83 ? 3.761 -5.896 -9.689 1.00 98.31 83 ILE A C 1
ATOM 678 O O . ILE A 1 83 ? 2.702 -6.359 -10.116 1.00 98.31 83 ILE A O 1
ATOM 682 N N . SER A 1 84 ? 4.869 -5.894 -10.439 1.00 98.12 84 SER A N 1
ATOM 683 C CA . SER A 1 84 ? 4.907 -6.381 -11.828 1.00 98.12 84 SER A CA 1
ATOM 684 C C . SER A 1 84 ? 4.428 -7.835 -11.936 1.00 98.12 84 SER A C 1
ATOM 686 O O . SER A 1 84 ? 3.768 -8.218 -12.904 1.00 98.12 84 SER A O 1
ATOM 688 N N . GLY A 1 85 ? 4.633 -8.625 -10.876 1.00 97.38 85 GLY A N 1
ATOM 689 C CA . GLY A 1 85 ? 4.112 -9.982 -10.733 1.00 97.38 85 GLY A CA 1
ATOM 690 C C . GLY A 1 85 ? 2.596 -10.134 -10.936 1.00 97.38 85 GLY A C 1
ATOM 691 O O . GLY A 1 85 ? 2.174 -11.174 -11.447 1.00 97.38 85 GLY A O 1
ATOM 692 N N . TYR A 1 86 ? 1.779 -9.124 -10.607 1.00 97.50 86 TYR A N 1
ATOM 693 C CA . TYR A 1 86 ? 0.322 -9.172 -10.829 1.00 97.50 86 TYR A CA 1
ATOM 694 C C . TYR A 1 86 ? -0.047 -9.135 -12.310 1.00 97.50 86 TYR A C 1
ATOM 696 O O . TYR A 1 86 ? -1.095 -9.645 -12.700 1.00 97.50 86 TYR A O 1
ATOM 704 N N . PHE A 1 87 ? 0.832 -8.593 -13.148 1.00 97.50 87 PHE A N 1
ATOM 705 C CA . PHE A 1 87 ? 0.572 -8.407 -14.568 1.00 97.50 87 PHE A CA 1
ATOM 706 C C . PHE A 1 87 ? 1.031 -9.590 -15.427 1.00 97.50 87 PHE A C 1
ATOM 708 O O . PHE A 1 87 ? 0.814 -9.604 -16.638 1.00 97.50 87 PHE A O 1
ATOM 715 N N . LYS A 1 88 ? 1.608 -10.635 -14.814 1.00 95.44 88 LYS A N 1
ATOM 716 C CA . LYS A 1 88 ? 2.138 -11.817 -15.517 1.00 95.44 88 LYS A CA 1
ATOM 717 C C . LYS A 1 88 ? 1.127 -12.503 -16.437 1.00 95.44 88 LYS A C 1
ATOM 719 O O . LYS A 1 88 ? 1.532 -13.052 -17.453 1.00 95.44 88 LYS A O 1
ATOM 724 N N . LYS A 1 89 ? -0.163 -12.497 -16.089 1.00 95.06 89 LYS A N 1
ATOM 725 C CA . LYS A 1 89 ? -1.216 -13.165 -16.876 1.00 95.06 89 LYS A CA 1
ATOM 726 C C . LYS A 1 89 ? -1.874 -12.272 -17.929 1.00 95.06 89 LYS A C 1
ATOM 728 O O . LYS A 1 89 ? -2.540 -12.807 -18.805 1.00 95.06 89 LYS A O 1
ATOM 733 N N . VAL A 1 90 ? -1.713 -10.952 -17.830 1.00 95.94 90 VAL A N 1
ATOM 734 C CA . VAL A 1 90 ? -2.403 -9.982 -18.701 1.00 95.94 90 VAL A CA 1
ATOM 735 C C . VAL A 1 90 ? -1.458 -9.300 -19.686 1.00 95.94 90 VAL A C 1
ATOM 737 O O . VAL A 1 90 ? -1.887 -8.921 -20.767 1.00 95.94 90 VAL A O 1
ATOM 740 N N . LEU A 1 91 ? -0.166 -9.189 -19.355 1.00 96.62 91 LEU A N 1
ATOM 741 C CA . LEU A 1 91 ? 0.837 -8.634 -20.259 1.00 96.62 91 LEU A CA 1
ATOM 742 C C . LEU A 1 91 ? 1.516 -9.726 -21.099 1.00 96.62 91 LEU A C 1
ATOM 744 O O . LEU A 1 91 ? 1.870 -10.783 -20.554 1.00 96.62 91 LEU A O 1
ATOM 748 N N . PRO A 1 92 ? 1.779 -9.460 -22.394 1.00 96.81 92 PRO A N 1
ATOM 749 C CA . PRO A 1 92 ? 2.572 -10.340 -23.243 1.00 96.81 92 PRO A CA 1
ATOM 750 C C . PRO A 1 92 ? 4.031 -10.397 -22.775 1.00 96.81 92 PRO A C 1
ATOM 752 O O . PRO A 1 92 ? 4.520 -9.508 -22.080 1.00 96.81 92 PRO A O 1
ATOM 755 N N . SER A 1 93 ? 4.757 -11.446 -23.177 1.00 96.56 93 SER A N 1
ATOM 756 C CA . SER A 1 93 ? 6.129 -11.672 -22.698 1.00 96.56 93 SER A CA 1
ATOM 757 C C . SER A 1 93 ? 7.091 -10.525 -23.014 1.00 96.56 93 SER A C 1
ATOM 7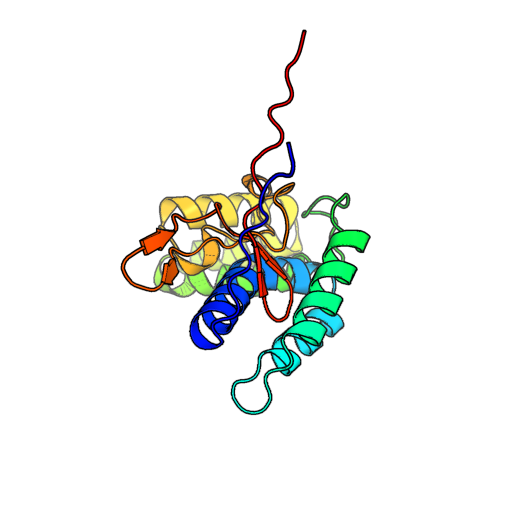59 O O . SER A 1 93 ? 7.886 -10.177 -22.147 1.00 96.56 93 SER A O 1
ATOM 761 N N . ALA A 1 94 ? 6.993 -9.924 -24.204 1.00 96.94 94 ALA A N 1
ATOM 762 C CA . ALA A 1 94 ? 7.834 -8.794 -24.603 1.00 96.94 94 ALA A CA 1
ATOM 763 C C . ALA A 1 94 ? 7.627 -7.579 -23.680 1.00 96.94 94 ALA A C 1
ATOM 765 O O . ALA A 1 94 ? 8.579 -7.106 -23.070 1.00 96.94 94 ALA A O 1
ATOM 766 N N . ALA A 1 95 ? 6.372 -7.173 -23.451 1.00 96.88 95 ALA A N 1
ATOM 767 C CA . ALA A 1 95 ? 6.048 -6.060 -22.553 1.00 96.88 95 ALA A CA 1
ATOM 768 C C . ALA A 1 95 ? 6.502 -6.307 -21.103 1.00 96.88 95 ALA A C 1
ATOM 770 O O . ALA A 1 95 ? 6.857 -5.371 -20.392 1.00 96.88 95 ALA A O 1
ATOM 771 N N . ARG A 1 96 ? 6.509 -7.566 -20.640 1.00 97.06 96 ARG A N 1
ATOM 772 C CA . ARG A 1 96 ? 7.047 -7.909 -19.312 1.00 97.06 96 ARG A CA 1
ATOM 773 C C . ARG A 1 96 ? 8.565 -7.754 -19.249 1.00 97.06 96 ARG A C 1
ATOM 775 O O . ARG A 1 96 ? 9.057 -7.239 -18.257 1.00 97.06 96 ARG A O 1
ATOM 782 N N . GLN A 1 97 ? 9.286 -8.167 -20.291 1.00 97.00 97 GLN A N 1
ATOM 783 C CA . GLN A 1 97 ? 10.740 -7.992 -20.366 1.00 97.00 97 GLN A CA 1
ATOM 784 C C . GLN A 1 97 ? 11.118 -6.508 -20.416 1.00 97.00 97 GLN A C 1
ATOM 786 O O . GLN A 1 97 ? 12.013 -6.085 -19.690 1.00 97.00 97 GLN A O 1
ATOM 791 N N . GLU A 1 98 ? 10.400 -5.712 -21.210 1.00 97.31 98 GLU A N 1
ATOM 792 C CA . GLU A 1 98 ? 10.566 -4.255 -21.250 1.00 97.31 98 GLU A CA 1
ATOM 793 C C . GLU A 1 98 ? 10.312 -3.624 -19.877 1.00 97.31 98 GLU A C 1
ATOM 795 O O . GLU A 1 98 ? 11.104 -2.807 -19.413 1.00 97.31 98 GLU A O 1
ATOM 800 N N . LEU A 1 99 ? 9.244 -4.042 -19.192 1.00 98.00 99 LEU A N 1
ATOM 801 C CA . LEU A 1 99 ? 8.923 -3.566 -17.850 1.00 98.00 99 LEU A CA 1
ATOM 802 C C . LEU A 1 99 ? 9.996 -3.953 -16.821 1.00 98.00 99 LEU A C 1
ATOM 804 O O . LEU A 1 99 ? 10.369 -3.116 -16.001 1.00 98.00 99 LEU A O 1
ATOM 808 N N . ASP A 1 100 ? 10.511 -5.183 -16.866 1.00 97.25 100 ASP A N 1
ATOM 809 C CA . ASP A 1 100 ? 11.582 -5.640 -15.974 1.00 97.25 100 ASP A CA 1
ATOM 810 C C . ASP A 1 100 ? 12.869 -4.823 -16.183 1.00 97.25 100 ASP A C 1
ATOM 812 O O . ASP A 1 100 ? 13.495 -4.404 -15.208 1.00 97.25 100 ASP A O 1
ATOM 816 N N . MET A 1 101 ? 13.234 -4.520 -17.436 1.00 97.88 101 MET A N 1
ATOM 817 C CA . MET A 1 101 ? 14.350 -3.614 -17.737 1.00 97.88 101 MET A CA 1
ATOM 818 C C . MET A 1 101 ? 14.070 -2.200 -17.218 1.00 97.88 101 MET A C 1
ATOM 820 O O . MET A 1 101 ? 14.922 -1.600 -16.559 1.00 97.88 101 MET A O 1
ATOM 824 N N . LEU A 1 102 ? 12.862 -1.679 -17.456 1.00 97.94 102 LEU A N 1
ATOM 825 C CA . LEU A 1 102 ? 12.467 -0.333 -17.050 1.00 97.94 102 LEU A CA 1
ATOM 826 C C . LEU A 1 102 ? 12.521 -0.142 -15.530 1.00 97.94 102 LEU A C 1
ATOM 828 O O . LEU A 1 102 ? 12.966 0.904 -15.065 1.00 97.94 102 LEU A O 1
ATOM 832 N N . ILE A 1 103 ? 12.132 -1.154 -14.750 1.00 98.19 103 ILE A N 1
ATOM 833 C CA . ILE A 1 103 ? 12.223 -1.139 -13.282 1.00 98.19 103 ILE A CA 1
ATOM 834 C C . ILE A 1 103 ? 13.667 -0.904 -12.802 1.00 98.19 103 ILE A C 1
ATOM 836 O O . ILE A 1 103 ? 13.866 -0.265 -11.766 1.00 98.19 103 ILE A O 1
ATOM 840 N N . GLN A 1 104 ? 14.671 -1.389 -13.540 1.00 95.88 104 GLN A N 1
ATOM 841 C CA . GLN A 1 104 ? 16.085 -1.184 -13.210 1.00 95.88 104 GLN A CA 1
ATOM 842 C C . GLN A 1 104 ? 16.589 0.189 -13.652 1.00 95.88 104 GLN A C 1
ATOM 844 O O . GLN A 1 104 ? 17.239 0.880 -12.872 1.00 95.88 104 GLN A O 1
ATOM 849 N N . VAL A 1 105 ? 16.305 0.578 -14.899 1.00 97.44 105 VAL A N 1
ATOM 850 C CA . VAL A 1 105 ? 16.915 1.774 -15.509 1.00 97.44 105 VAL A CA 1
ATOM 851 C C . VAL A 1 105 ? 16.171 3.065 -15.177 1.00 97.44 105 VAL A C 1
ATOM 853 O O . VAL A 1 105 ? 16.776 4.132 -15.124 1.00 97.44 105 VAL A O 1
ATOM 856 N N . ASN A 1 106 ? 14.857 2.990 -14.966 1.00 97.44 106 ASN A N 1
ATOM 857 C CA . ASN A 1 106 ? 14.002 4.138 -14.690 1.00 97.44 106 ASN A CA 1
ATOM 858 C C . ASN A 1 106 ? 12.790 3.726 -13.825 1.00 97.44 106 ASN A C 1
ATOM 860 O O . ASN A 1 106 ? 11.649 3.697 -14.305 1.00 97.44 106 ASN A O 1
ATOM 864 N N . PRO A 1 107 ? 13.005 3.434 -12.525 1.00 96.56 107 PRO A N 1
ATOM 865 C CA . PRO A 1 107 ? 11.939 3.012 -11.612 1.00 96.56 107 PRO A CA 1
ATOM 866 C C . PRO A 1 107 ? 10.814 4.048 -11.485 1.00 96.56 107 PRO A C 1
ATOM 868 O O . PRO A 1 107 ? 9.670 3.691 -11.209 1.00 96.56 107 PRO A O 1
ATOM 871 N N . LYS A 1 108 ? 11.108 5.332 -11.725 1.00 96.06 108 LYS A N 1
ATOM 872 C CA . LYS A 1 108 ? 10.106 6.402 -11.741 1.00 96.06 108 LYS A CA 1
ATOM 873 C C . LYS A 1 108 ? 9.084 6.215 -12.855 1.00 96.06 108 LYS A C 1
ATOM 875 O O . LYS A 1 108 ? 7.889 6.359 -12.606 1.00 96.06 108 LYS A O 1
ATOM 880 N N . GLU A 1 109 ? 9.538 5.901 -14.061 1.00 97.44 109 GLU A N 1
ATOM 881 C CA . GLU A 1 109 ? 8.626 5.656 -15.175 1.00 97.44 109 GLU A CA 1
ATOM 882 C C . GLU A 1 109 ? 7.916 4.308 -15.029 1.00 97.44 109 GLU A C 1
ATOM 884 O O . GLU A 1 109 ? 6.702 4.229 -15.213 1.00 97.44 109 GLU A O 1
ATOM 889 N N . ALA A 1 110 ? 8.627 3.275 -14.563 1.00 98.25 110 ALA A N 1
ATOM 890 C CA . ALA A 1 110 ? 8.014 1.987 -14.250 1.00 98.25 110 ALA A CA 1
ATOM 891 C C . ALA A 1 110 ? 6.872 2.113 -13.225 1.00 98.25 110 ALA A C 1
ATOM 893 O O . ALA A 1 110 ? 5.826 1.490 -13.397 1.00 98.25 110 ALA A O 1
ATOM 894 N N . LEU A 1 111 ? 7.031 2.950 -12.191 1.00 98.38 111 LEU A N 1
ATOM 895 C CA . LEU A 1 111 ? 5.985 3.229 -11.203 1.00 98.38 111 LEU A CA 1
ATOM 896 C C . LEU A 1 111 ? 4.710 3.788 -11.857 1.00 98.38 111 LEU A C 1
ATOM 898 O O . LEU A 1 111 ? 3.618 3.307 -11.559 1.00 98.38 111 LEU A O 1
ATOM 902 N N . ARG A 1 112 ? 4.839 4.767 -12.762 1.00 97.56 112 ARG A N 1
ATOM 903 C CA . ARG A 1 112 ? 3.692 5.372 -13.464 1.00 97.56 112 ARG A CA 1
ATOM 904 C C . ARG A 1 112 ? 3.010 4.386 -14.406 1.00 97.56 112 ARG A C 1
ATOM 906 O O . ARG A 1 112 ? 1.785 4.327 -14.451 1.00 97.56 112 ARG A O 1
ATOM 913 N N . ILE A 1 113 ? 3.792 3.590 -15.134 1.00 97.94 113 ILE A N 1
ATOM 914 C CA . ILE A 1 113 ? 3.260 2.561 -16.034 1.00 97.94 113 ILE A CA 1
ATOM 915 C C . ILE A 1 113 ? 2.508 1.492 -15.242 1.00 97.94 113 ILE A C 1
ATOM 917 O O . ILE A 1 113 ? 1.402 1.118 -15.621 1.00 97.94 113 ILE A O 1
ATOM 921 N N . LEU A 1 114 ? 3.054 1.036 -14.113 1.00 98.50 114 LEU A N 1
ATOM 922 C CA . LEU A 1 114 ? 2.392 0.060 -13.246 1.00 98.50 114 LEU A CA 1
ATOM 923 C C . LEU A 1 114 ? 1.097 0.605 -12.628 1.00 98.50 114 LEU A C 1
ATOM 925 O O . LEU A 1 114 ? 0.122 -0.141 -12.503 1.00 98.50 114 LEU A O 1
ATOM 929 N N . GLU A 1 115 ? 1.049 1.891 -12.276 1.00 98.31 115 GLU A N 1
ATOM 930 C CA . GLU A 1 115 ? -0.190 2.556 -11.858 1.00 98.31 115 GLU A CA 1
ATOM 931 C C . GLU A 1 115 ? -1.208 2.606 -13.012 1.00 98.31 115 GLU A C 1
ATOM 933 O O . GLU A 1 115 ? -2.358 2.203 -12.834 1.00 98.31 115 GLU A O 1
ATOM 938 N N . SER A 1 116 ? -0.783 2.996 -14.218 1.00 98.06 116 SER A N 1
ATOM 939 C CA . SER A 1 116 ? -1.636 3.008 -15.415 1.00 98.06 116 SER A CA 1
ATOM 940 C C . SER A 1 116 ? -2.195 1.618 -15.738 1.00 98.06 116 SER A C 1
ATOM 942 O O . SER A 1 116 ? -3.401 1.453 -15.916 1.00 98.06 116 SER A O 1
ATOM 944 N N . TYR A 1 117 ? -1.354 0.583 -15.711 1.00 98.00 117 TYR A N 1
ATOM 945 C CA . TYR A 1 117 ? -1.780 -0.804 -15.892 1.00 98.00 117 TYR A CA 1
ATOM 946 C C . TYR A 1 117 ? -2.741 -1.262 -14.799 1.00 98.00 117 TYR A C 1
ATOM 948 O O . TYR A 1 117 ? -3.703 -1.968 -15.094 1.00 98.00 117 TYR A O 1
ATOM 956 N N . THR A 1 118 ? -2.526 -0.848 -13.550 1.00 98.19 118 THR A N 1
ATOM 957 C CA . THR A 1 118 ? -3.445 -1.156 -12.448 1.00 98.19 118 THR A CA 1
ATOM 958 C C . THR A 1 118 ? -4.853 -0.639 -12.744 1.00 98.19 118 THR A C 1
ATOM 960 O O . THR A 1 118 ? -5.819 -1.372 -12.535 1.00 98.19 118 THR A O 1
ATOM 963 N N . LEU A 1 119 ? -4.965 0.590 -13.258 1.00 97.19 119 LEU A N 1
ATOM 964 C CA . LEU A 1 119 ? -6.242 1.206 -13.624 1.00 97.19 119 LEU A CA 1
ATOM 965 C C . LEU A 1 119 ? -6.841 0.581 -14.889 1.00 97.19 119 LEU A C 1
ATOM 967 O O . LEU A 1 119 ? -8.030 0.280 -14.921 1.00 97.19 119 LEU A O 1
ATOM 971 N N . HIS A 1 120 ? -6.025 0.354 -15.919 1.00 97.19 120 HIS A N 1
ATOM 972 C CA . HIS A 1 120 ? -6.478 -0.201 -17.193 1.00 97.19 120 HIS A CA 1
ATOM 973 C C . HIS A 1 120 ? -7.001 -1.636 -17.047 1.00 97.19 120 HIS A C 1
ATOM 975 O O . HIS A 1 120 ? -8.101 -1.941 -17.499 1.00 97.19 120 HIS A O 1
ATOM 981 N N . TYR A 1 121 ? -6.243 -2.503 -16.371 1.00 97.00 121 TYR A N 1
ATOM 982 C CA . TYR A 1 121 ? -6.603 -3.910 -16.171 1.00 97.00 121 TYR A CA 1
ATOM 983 C C . TYR A 1 121 ? -7.469 -4.153 -14.928 1.00 97.00 121 TYR A C 1
ATOM 985 O O . TYR A 1 121 ? -7.786 -5.305 -14.643 1.00 97.00 121 TYR A O 1
ATOM 993 N N . GLN A 1 122 ? -7.832 -3.100 -14.182 1.00 96.62 122 GLN A N 1
ATOM 994 C CA . GLN A 1 122 ? -8.644 -3.182 -12.960 1.00 96.62 122 GLN A CA 1
ATOM 995 C C . GLN A 1 122 ? -8.109 -4.228 -11.970 1.00 96.62 122 GLN A C 1
ATOM 997 O O . GLN A 1 122 ? -8.814 -5.129 -11.519 1.00 96.62 122 GLN A O 1
ATOM 1002 N N . VAL A 1 123 ? -6.816 -4.141 -11.642 1.00 96.12 123 VAL A N 1
ATOM 1003 C CA . VAL A 1 123 ? -6.200 -5.086 -10.701 1.00 96.12 123 VAL A CA 1
ATOM 1004 C C . VAL A 1 123 ? -6.625 -4.721 -9.277 1.00 96.12 123 VAL A C 1
ATOM 1006 O O . VAL A 1 123 ? -5.944 -3.951 -8.600 1.00 96.12 123 VAL A O 1
ATOM 1009 N N . ASP A 1 124 ? -7.740 -5.291 -8.814 1.00 91.44 124 ASP A N 1
ATOM 1010 C CA . ASP A 1 124 ? -8.421 -4.955 -7.550 1.00 91.44 124 ASP A CA 1
ATOM 1011 C C . ASP A 1 124 ? -7.486 -4.790 -6.342 1.00 91.44 124 ASP A C 1
ATOM 1013 O O . ASP A 1 124 ? -7.577 -3.823 -5.583 1.00 91.44 124 ASP A O 1
ATOM 1017 N N . TYR A 1 125 ? -6.536 -5.715 -6.177 1.00 90.31 125 TYR A N 1
ATOM 1018 C CA . TYR A 1 125 ? -5.571 -5.707 -5.070 1.00 90.31 125 TYR A CA 1
ATOM 1019 C C . TYR A 1 125 ? -4.627 -4.503 -5.065 1.00 90.31 125 TYR A C 1
ATOM 1021 O O . TYR A 1 125 ? -4.022 -4.206 -4.034 1.00 90.31 125 TYR A O 1
ATOM 1029 N N . LEU A 1 126 ? -4.463 -3.850 -6.212 1.00 96.94 126 LEU A N 1
ATOM 1030 C CA . LEU A 1 126 ? -3.551 -2.738 -6.415 1.00 96.94 126 LEU A CA 1
ATOM 1031 C C . LEU A 1 126 ? -4.281 -1.397 -6.542 1.00 96.94 126 LEU A C 1
ATOM 1033 O O . LEU A 1 126 ? -3.646 -0.377 -6.311 1.00 96.94 126 LEU A O 1
ATOM 1037 N N . LEU A 1 127 ? -5.589 -1.353 -6.831 1.00 95.62 127 LEU A N 1
ATOM 1038 C CA . LEU A 1 127 ? -6.342 -0.097 -7.034 1.00 95.62 127 LEU A CA 1
ATOM 1039 C C . LEU A 1 127 ? -6.193 0.913 -5.882 1.00 95.62 127 LEU A C 1
ATOM 1041 O O . LEU A 1 127 ? -6.224 2.127 -6.088 1.00 95.62 127 LEU A O 1
ATOM 1045 N N . ASN A 1 128 ? -6.010 0.409 -4.663 1.00 95.56 128 ASN A N 1
ATOM 1046 C CA . ASN A 1 128 ? -5.855 1.206 -3.449 1.00 95.56 128 ASN A CA 1
ATOM 1047 C C . ASN A 1 128 ? -4.422 1.202 -2.894 1.00 95.56 128 ASN A C 1
ATOM 1049 O O . ASN A 1 128 ? -4.230 1.464 -1.710 1.00 95.56 128 ASN A O 1
ATOM 1053 N N . CYS A 1 129 ? -3.414 0.866 -3.702 1.00 97.56 129 CYS A N 1
ATOM 1054 C CA . CYS A 1 129 ? -2.041 0.810 -3.219 1.00 97.56 129 CYS A CA 1
ATOM 1055 C C . CYS A 1 129 ? -1.514 2.207 -2.853 1.00 97.56 129 CYS A C 1
ATOM 1057 O O . CYS A 1 129 ? -1.464 3.101 -3.693 1.00 97.56 129 CYS A O 1
ATOM 1059 N N . SER A 1 130 ? -1.047 2.381 -1.616 1.00 96.88 130 SER A N 1
ATOM 1060 C CA . SER A 1 130 ? -0.516 3.656 -1.108 1.00 96.88 130 SER A CA 1
ATOM 1061 C C . SER A 1 130 ? 0.813 4.074 -1.748 1.00 96.88 130 SER A C 1
ATOM 1063 O O . SER A 1 130 ? 1.271 5.194 -1.536 1.00 96.88 130 SER A O 1
ATOM 1065 N N . LEU A 1 131 ? 1.462 3.183 -2.509 1.00 97.38 131 LEU A N 1
ATOM 1066 C CA . LEU A 1 131 ? 2.697 3.500 -3.229 1.00 97.38 131 LEU A CA 1
ATOM 1067 C C . LEU A 1 131 ? 2.435 4.396 -4.451 1.00 97.38 131 LEU A C 1
ATOM 1069 O O . LEU A 1 131 ? 3.325 5.137 -4.873 1.00 97.38 131 LEU A O 1
ATOM 1073 N N . TRP A 1 132 ? 1.221 4.342 -4.997 1.00 97.69 132 TRP A N 1
ATOM 1074 C CA . TRP A 1 132 ? 0.803 5.104 -6.167 1.00 97.69 132 TRP A CA 1
ATOM 1075 C C . TRP A 1 132 ? 0.889 6.609 -5.945 1.00 97.69 132 TRP A C 1
ATOM 1077 O O . TRP A 1 132 ? 0.339 7.090 -4.952 1.00 97.69 132 TRP A O 1
ATOM 1087 N N . PRO A 1 133 ? 1.515 7.365 -6.868 1.00 94.38 133 PRO A N 1
ATOM 1088 C CA . PRO A 1 133 ? 1.513 8.822 -6.839 1.00 94.38 133 PRO A CA 1
ATOM 1089 C C . PRO A 1 133 ? 0.123 9.425 -6.599 1.00 94.38 133 PRO A C 1
ATOM 1091 O O . PRO A 1 133 ? -0.000 10.300 -5.748 1.00 94.38 133 PRO A O 1
ATOM 1094 N N . SER A 1 134 ? -0.932 8.905 -7.245 1.00 94.06 134 SER A N 1
ATOM 1095 C CA . SER A 1 134 ? -2.310 9.398 -7.056 1.00 94.06 134 SER A CA 1
ATOM 1096 C C . SER A 1 134 ? -2.918 9.101 -5.678 1.00 94.06 134 SER A C 1
ATOM 1098 O O . SER A 1 134 ? -3.965 9.649 -5.330 1.00 94.06 134 SER A O 1
ATOM 1100 N N . LYS A 1 135 ? -2.300 8.212 -4.890 1.00 94.38 135 LYS A N 1
ATOM 1101 C CA . LYS A 1 135 ? -2.764 7.804 -3.553 1.00 94.38 135 LYS A CA 1
ATOM 1102 C C . LYS A 1 135 ? -1.906 8.366 -2.422 1.00 94.38 135 LYS A C 1
ATOM 1104 O O . LYS A 1 135 ? -2.281 8.214 -1.257 1.00 94.38 135 LYS A O 1
ATOM 1109 N N . ARG A 1 136 ? -0.774 9.005 -2.733 1.00 91.44 136 ARG A N 1
ATOM 1110 C CA . ARG A 1 136 ? 0.060 9.690 -1.738 1.00 91.44 136 ARG A CA 1
ATOM 1111 C C . ARG A 1 136 ? -0.728 10.825 -1.077 1.00 91.44 136 ARG A C 1
ATOM 1113 O O . ARG A 1 136 ? -1.566 11.458 -1.705 1.00 91.44 136 ARG A O 1
ATOM 1120 N N . GLY A 1 137 ? -0.482 11.044 0.215 1.00 86.06 137 GLY A N 1
ATOM 1121 C CA . GLY A 1 137 ? -1.204 12.027 1.035 1.00 86.06 137 GLY A CA 1
ATOM 1122 C C . GLY A 1 137 ? -2.452 11.484 1.743 1.00 86.06 137 GLY A C 1
ATOM 1123 O O . GLY A 1 137 ? -2.920 12.095 2.702 1.00 86.06 137 GLY A O 1
ATOM 1124 N N . ASN A 1 138 ? -2.960 10.310 1.351 1.00 90.44 138 ASN A N 1
ATOM 1125 C CA . ASN A 1 138 ? -4.019 9.638 2.105 1.00 90.44 138 ASN A CA 1
ATOM 1126 C C . ASN A 1 138 ? -3.499 9.148 3.464 1.00 90.44 138 ASN A C 1
ATOM 1128 O O . ASN A 1 138 ? -2.357 8.701 3.587 1.00 90.44 138 ASN A O 1
ATOM 1132 N N . CYS A 1 139 ? -4.355 9.174 4.489 1.00 92.44 139 CYS A N 1
ATOM 1133 C CA . CYS A 1 139 ? -4.002 8.616 5.792 1.00 92.44 139 CYS A CA 1
ATOM 1134 C C . CYS A 1 139 ? -3.734 7.111 5.667 1.00 92.44 139 CYS A C 1
ATOM 1136 O O . CYS A 1 139 ? -4.597 6.373 5.191 1.00 92.44 139 CYS A O 1
ATOM 1138 N N . PHE A 1 140 ? -2.585 6.638 6.164 1.00 94.94 140 PHE A N 1
ATOM 1139 C CA . PHE A 1 140 ? -2.204 5.224 6.044 1.00 94.94 140 PHE A CA 1
ATOM 1140 C C . PHE A 1 140 ? -3.250 4.270 6.629 1.00 94.94 140 PHE A C 1
ATOM 1142 O O . PHE A 1 140 ? -3.434 3.167 6.127 1.00 94.94 140 PHE A O 1
ATOM 1149 N N . ASN A 1 141 ? -3.934 4.691 7.692 1.00 96.44 141 ASN A N 1
ATOM 1150 C CA . ASN A 1 141 ? -4.891 3.875 8.420 1.00 96.44 141 ASN A CA 1
ATOM 1151 C C . ASN A 1 141 ? -6.333 4.004 7.915 1.00 96.44 141 ASN A C 1
ATOM 1153 O O . ASN A 1 141 ? -7.242 3.459 8.544 1.00 96.44 141 ASN A O 1
ATOM 1157 N N . GLN A 1 142 ? -6.560 4.707 6.804 1.00 95.81 142 GLN A N 1
ATOM 1158 C CA . GLN A 1 142 ? -7.868 4.778 6.164 1.00 95.81 142 GLN A CA 1
ATOM 1159 C C . GLN A 1 142 ? -8.265 3.409 5.594 1.00 95.81 142 GLN A C 1
ATOM 1161 O O . GLN A 1 142 ? -7.489 2.741 4.912 1.00 95.81 142 GLN A O 1
ATOM 1166 N N . ILE A 1 143 ? -9.494 2.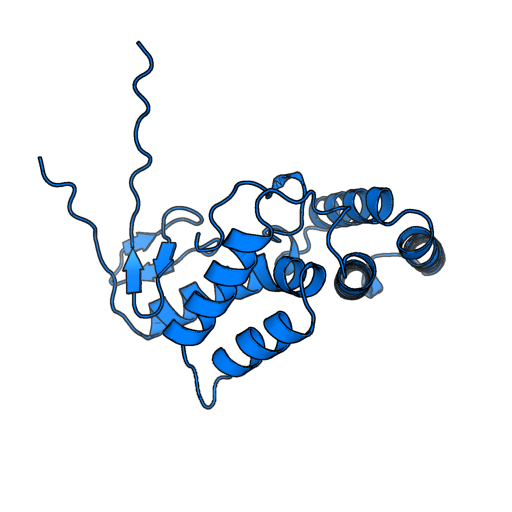984 5.876 1.00 95.19 143 ILE A N 1
ATOM 1167 C CA . ILE A 1 143 ? -10.023 1.691 5.444 1.00 95.19 143 ILE A CA 1
ATOM 1168 C C . ILE A 1 143 ? -10.619 1.848 4.049 1.00 95.19 143 ILE A C 1
ATOM 1170 O O . ILE A 1 143 ? -11.596 2.568 3.857 1.00 95.19 143 ILE A O 1
ATOM 1174 N N . THR A 1 144 ? -10.055 1.136 3.080 1.00 93.06 144 THR A N 1
ATOM 1175 C CA . THR A 1 144 ? -10.440 1.208 1.661 1.00 93.06 144 THR A CA 1
ATOM 1176 C C . THR A 1 144 ? -11.514 0.187 1.279 1.00 93.06 144 THR A C 1
ATOM 1178 O O . THR A 1 144 ? -12.047 0.217 0.174 1.00 93.06 144 THR A O 1
ATOM 1181 N N . ALA A 1 145 ? -11.862 -0.715 2.198 1.00 92.69 145 ALA A N 1
ATOM 1182 C CA . ALA A 1 145 ? -12.917 -1.702 2.025 1.00 92.69 145 ALA A CA 1
ATOM 1183 C C . ALA A 1 145 ? -14.257 -1.230 2.607 1.00 92.69 145 ALA A C 1
ATOM 1185 O O . ALA A 1 145 ? -14.315 -0.525 3.614 1.00 92.69 145 ALA A O 1
ATOM 1186 N N . LEU A 1 146 ? -15.352 -1.704 2.013 1.00 92.75 146 LEU A N 1
ATOM 1187 C CA . LEU A 1 146 ? -16.689 -1.572 2.583 1.00 92.75 146 LEU A CA 1
ATOM 1188 C C . LEU A 1 146 ? -16.818 -2.468 3.822 1.00 92.75 146 LEU A C 1
ATOM 1190 O O . LEU A 1 146 ? -16.521 -3.665 3.772 1.00 92.75 146 LEU A O 1
ATOM 1194 N N . LEU A 1 147 ? -17.320 -1.907 4.922 1.00 91.44 147 LEU A N 1
ATOM 1195 C CA . LEU A 1 147 ? -17.575 -2.645 6.160 1.00 91.44 147 LEU A CA 1
ATOM 1196 C C . LEU A 1 147 ? -19.075 -2.699 6.469 1.00 91.44 147 LEU A C 1
ATOM 1198 O O . LEU A 1 147 ? -19.828 -1.792 6.129 1.00 91.44 147 LEU A O 1
ATOM 1202 N N . LYS A 1 148 ? -19.522 -3.772 7.127 1.00 90.31 148 LYS A N 1
ATOM 1203 C CA . LYS A 1 148 ? -20.915 -3.947 7.570 1.00 90.31 148 LYS A CA 1
ATOM 1204 C C . LYS A 1 148 ? -20.944 -4.343 9.042 1.00 90.31 148 LYS A C 1
ATOM 1206 O O . LYS A 1 148 ? -20.356 -5.363 9.392 1.00 90.31 148 LYS A O 1
ATOM 1211 N N . ASP A 1 149 ? -21.641 -3.575 9.875 1.00 87.31 149 ASP A N 1
ATOM 1212 C CA . ASP A 1 149 ? -21.835 -3.856 11.304 1.00 87.31 149 ASP A CA 1
ATOM 1213 C C . ASP A 1 149 ? -23.304 -3.684 11.681 1.00 87.31 149 ASP A C 1
ATOM 1215 O O . ASP A 1 149 ? -23.867 -2.619 11.439 1.00 87.31 149 ASP A O 1
ATOM 1219 N N . LYS A 1 150 ? -23.919 -4.706 12.288 1.00 85.50 150 LYS A N 1
ATOM 1220 C CA . LYS A 1 150 ? -25.292 -4.646 12.835 1.00 85.50 150 LYS A CA 1
ATOM 1221 C C . LYS A 1 150 ? -26.319 -3.992 11.887 1.00 85.50 150 LYS A C 1
ATOM 1223 O O . LYS A 1 150 ? -27.045 -3.084 12.273 1.00 85.50 150 LYS A O 1
ATOM 1228 N N . GLY A 1 151 ? -26.331 -4.405 10.617 1.00 83.94 151 GLY A N 1
ATOM 1229 C CA . GLY A 1 151 ? -27.237 -3.865 9.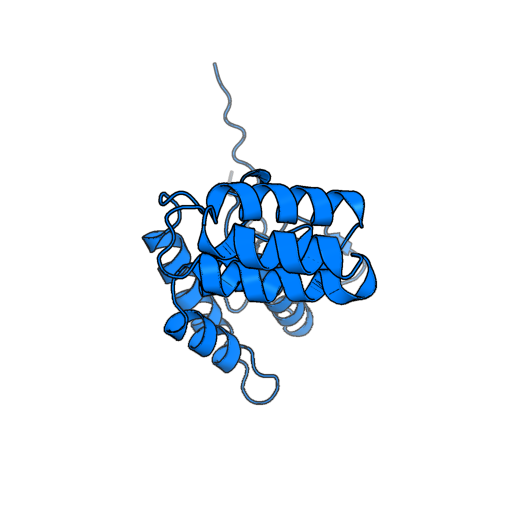589 1.00 83.94 151 GLY A CA 1
ATOM 1230 C C . GLY A 1 151 ? -26.825 -2.507 9.001 1.00 83.94 151 GLY A C 1
ATOM 1231 O O . GLY A 1 151 ? -27.342 -2.115 7.958 1.00 83.94 151 GLY A O 1
ATOM 1232 N N . LYS A 1 152 ? -25.844 -1.815 9.590 1.00 87.62 152 LYS A N 1
ATOM 1233 C CA . LYS A 1 152 ? -25.265 -0.588 9.037 1.00 87.62 152 LYS A CA 1
ATOM 1234 C C . LYS A 1 152 ? -24.138 -0.918 8.064 1.00 87.62 152 LYS A C 1
ATOM 1236 O O . LYS A 1 152 ? -23.247 -1.712 8.369 1.00 87.62 152 LYS A O 1
ATOM 1241 N N . THR A 1 153 ? -24.158 -0.268 6.906 1.00 90.25 153 THR A N 1
ATOM 1242 C CA . THR A 1 153 ? -23.067 -0.318 5.926 1.00 90.25 153 THR A CA 1
ATOM 1243 C C . THR A 1 153 ? -22.220 0.943 6.044 1.00 90.25 153 THR A C 1
ATOM 1245 O O . THR A 1 153 ? -22.753 2.047 6.136 1.00 90.25 153 THR A O 1
ATOM 1248 N N . TYR A 1 154 ? -20.903 0.771 6.046 1.00 90.25 154 TYR A N 1
ATOM 1249 C CA . TYR A 1 154 ? -19.918 1.842 6.064 1.00 90.25 154 TYR A CA 1
ATOM 1250 C C . TYR A 1 154 ? -19.187 1.847 4.719 1.00 90.25 154 TYR A C 1
ATOM 1252 O O . TYR A 1 154 ? -18.533 0.849 4.388 1.00 90.25 154 TYR A O 1
ATOM 1260 N N . PRO A 1 155 ? -19.315 2.926 3.928 1.00 90.38 155 PRO A N 1
ATOM 1261 C CA . PRO A 1 155 ? -18.637 3.029 2.644 1.00 90.38 155 PRO A CA 1
ATOM 1262 C C . PRO A 1 155 ? -17.106 3.003 2.791 1.00 90.38 155 PRO A C 1
ATOM 1264 O O . PRO A 1 155 ? -16.589 3.416 3.837 1.00 90.38 155 PRO A O 1
ATOM 1267 N N . PRO A 1 156 ? -16.371 2.584 1.746 1.00 91.56 156 PRO A N 1
ATOM 1268 C CA . PRO A 1 156 ? -14.927 2.778 1.659 1.00 91.56 156 PRO A CA 1
ATOM 1269 C C . PRO A 1 156 ? -14.497 4.203 2.017 1.00 91.56 156 PRO A C 1
ATOM 1271 O O . PRO A 1 156 ? -15.211 5.164 1.740 1.00 91.56 156 PRO A O 1
ATOM 1274 N N . ASN A 1 157 ? -13.305 4.345 2.591 1.00 90.81 157 ASN A N 1
ATOM 1275 C CA . ASN A 1 157 ? -12.648 5.617 2.899 1.00 90.81 157 ASN A CA 1
ATOM 1276 C C . ASN A 1 157 ? -13.339 6.480 3.974 1.00 90.81 157 ASN A C 1
ATOM 1278 O O . ASN A 1 157 ? -12.918 7.613 4.202 1.00 90.81 157 ASN A O 1
ATOM 1282 N N . THR A 1 158 ? -14.357 5.957 4.669 1.00 90.88 158 THR A N 1
ATOM 1283 C CA . THR A 1 158 ? -15.082 6.679 5.741 1.00 90.88 158 THR A CA 1
ATOM 1284 C C . THR A 1 158 ? -14.608 6.340 7.153 1.00 90.88 158 THR A C 1
ATOM 1286 O O . THR A 1 158 ? -14.903 7.063 8.104 1.00 90.88 158 THR A O 1
ATOM 1289 N N . LEU A 1 159 ? -13.886 5.231 7.302 1.00 92.88 159 LEU A N 1
ATOM 1290 C CA . LEU A 1 159 ? -13.435 4.708 8.583 1.00 92.88 159 LEU A CA 1
ATOM 1291 C C . LEU A 1 159 ? -11.917 4.582 8.610 1.00 92.88 159 LEU A C 1
ATOM 1293 O O . LEU A 1 159 ? -11.271 4.426 7.573 1.00 92.88 159 LEU A O 1
ATOM 1297 N N . TYR A 1 160 ? -11.369 4.591 9.820 1.00 95.00 160 TYR A N 1
ATOM 1298 C CA . TYR A 1 160 ? -9.941 4.484 10.071 1.00 95.00 160 TYR A CA 1
ATOM 1299 C C . TYR A 1 160 ? -9.685 3.377 11.079 1.00 95.00 160 TYR A C 1
ATOM 1301 O O . TYR A 1 160 ? -10.358 3.281 12.104 1.00 95.00 160 TYR A O 1
ATOM 1309 N N . TRP A 1 161 ? -8.713 2.527 10.793 1.00 96.44 161 TRP A N 1
ATOM 1310 C CA . TRP A 1 161 ? -8.251 1.520 11.734 1.00 96.44 161 TRP A CA 1
ATOM 1311 C C . TRP A 1 161 ? -7.326 2.167 12.770 1.00 96.44 161 TRP A C 1
ATOM 1313 O O . TRP A 1 161 ? -6.538 3.046 12.440 1.00 96.44 161 TRP A O 1
ATOM 1323 N N . ASN A 1 162 ? -7.417 1.754 14.028 1.00 95.00 162 ASN A N 1
ATOM 1324 C CA . ASN A 1 162 ? -6.574 2.249 15.111 1.00 95.00 162 ASN A CA 1
ATOM 1325 C C . ASN A 1 162 ? -6.266 1.103 16.084 1.00 95.00 162 ASN A C 1
ATOM 1327 O O . ASN A 1 162 ? -6.845 1.007 17.170 1.00 95.00 162 ASN A O 1
ATOM 1331 N N . GLY A 1 163 ? -5.430 0.159 15.637 1.00 93.38 163 GLY A N 1
ATOM 1332 C CA . GLY A 1 163 ? -5.037 -1.024 16.406 1.00 93.38 163 GLY A CA 1
ATOM 1333 C C . GLY A 1 163 ? -6.227 -1.908 16.794 1.00 93.38 163 GLY A C 1
ATOM 1334 O O . GLY A 1 163 ? -6.719 -2.692 15.987 1.00 93.38 163 GLY A O 1
ATOM 1335 N N . ASN A 1 164 ? -6.705 -1.781 18.030 1.00 93.94 164 ASN A N 1
ATOM 1336 C CA . ASN A 1 164 ? -7.830 -2.563 18.561 1.00 93.94 164 ASN A CA 1
ATOM 1337 C C . ASN A 1 164 ? -9.198 -1.897 18.351 1.00 93.94 164 ASN A C 1
ATOM 1339 O O . ASN A 1 164 ? -10.176 -2.271 18.992 1.00 93.94 164 ASN A O 1
ATOM 1343 N N . SER A 1 165 ? -9.281 -0.891 17.485 1.00 93.62 165 SER A N 1
ATOM 1344 C CA . SER A 1 165 ? -10.528 -0.180 17.222 1.00 93.62 165 SER A CA 1
ATOM 1345 C C . SER A 1 165 ? -10.630 0.279 15.773 1.00 93.62 165 SER A C 1
ATOM 1347 O O . SER A 1 165 ? -9.641 0.326 15.037 1.00 93.62 165 SER A O 1
ATOM 1349 N N . VAL A 1 166 ? -11.849 0.615 15.360 1.00 92.44 166 VAL A N 1
ATOM 1350 C CA . VAL A 1 166 ? -12.130 1.354 14.128 1.00 92.44 166 VAL A CA 1
ATOM 1351 C C . VAL A 1 166 ? -12.871 2.633 14.499 1.00 92.44 166 VAL A C 1
ATOM 1353 O O . VAL A 1 166 ? -13.837 2.582 15.259 1.00 92.44 166 VAL A O 1
ATOM 1356 N N . ILE A 1 167 ? -12.416 3.769 13.978 1.00 91.75 167 ILE A N 1
ATOM 1357 C CA . ILE A 1 167 ? -12.914 5.104 14.322 1.00 91.75 167 ILE A CA 1
ATOM 1358 C C . ILE A 1 167 ? -13.470 5.828 13.094 1.00 91.75 167 ILE A C 1
ATOM 1360 O O . ILE A 1 167 ? -13.026 5.610 11.963 1.00 91.75 167 ILE A O 1
ATOM 1364 N N . PHE A 1 168 ? -14.424 6.723 13.328 1.00 83.81 168 PHE A N 1
ATOM 1365 C CA . PHE A 1 168 ? -14.909 7.679 12.336 1.00 83.81 168 PHE A CA 1
ATOM 1366 C C . PHE A 1 168 ? -14.172 9.012 12.528 1.00 83.81 168 PHE A C 1
ATOM 1368 O O . PHE A 1 168 ? -14.281 9.608 13.597 1.00 83.81 168 PHE A O 1
ATOM 1375 N N . LYS A 1 169 ? -13.448 9.507 11.516 1.00 65.94 169 LYS A N 1
ATOM 1376 C CA . LYS A 1 169 ? -13.076 10.931 11.474 1.00 65.94 169 LYS A CA 1
ATOM 1377 C C . LYS A 1 169 ? -14.077 11.641 10.573 1.00 65.94 169 LYS A C 1
ATOM 1379 O O . LYS A 1 169 ? -14.130 11.365 9.378 1.00 65.94 169 LYS A O 1
ATOM 1384 N N . GLN A 1 170 ? -14.859 12.564 11.131 1.00 48.72 170 GLN A N 1
ATOM 1385 C CA . GLN A 1 170 ? -15.469 13.599 10.298 1.00 48.72 170 GLN A CA 1
ATOM 1386 C C . GLN A 1 170 ? -14.323 14.401 9.675 1.00 48.72 170 GLN A C 1
ATOM 1388 O O . GLN A 1 170 ? -13.426 14.823 10.406 1.00 48.72 170 GLN A O 1
ATOM 1393 N N . LYS A 1 171 ? -14.348 14.602 8.349 1.00 42.66 171 LYS A N 1
ATOM 1394 C CA . LYS A 1 171 ? -13.558 15.664 7.711 1.00 42.66 171 LYS A CA 1
ATOM 1395 C C . LYS A 1 171 ? -13.774 16.926 8.544 1.00 42.66 171 LYS A C 1
ATOM 1397 O O . LYS A 1 171 ? -14.921 17.288 8.811 1.00 42.66 171 LYS A O 1
ATOM 1402 N N . GLU A 1 172 ? -12.700 17.558 8.995 1.00 36.81 172 GLU A N 1
ATOM 1403 C CA . GLU A 1 172 ? -12.801 18.961 9.363 1.00 36.81 172 GLU A CA 1
ATOM 1404 C C . GLU A 1 172 ? -13.269 19.676 8.098 1.00 36.81 172 GLU A C 1
ATOM 1406 O O . GLU A 1 172 ? -12.605 19.639 7.061 1.00 36.81 172 GLU A O 1
ATOM 1411 N N . SER A 1 173 ? -14.492 20.201 8.145 1.00 34.53 173 SER A N 1
ATOM 1412 C CA . SER A 1 173 ? -14.888 21.284 7.267 1.00 34.53 173 SER A CA 1
ATOM 1413 C C . SER A 1 173 ? -13.880 22.389 7.549 1.00 34.53 173 SER A C 1
ATOM 1415 O O . SER A 1 173 ? -13.970 23.050 8.578 1.00 34.53 173 SER A O 1
ATOM 1417 N N . ASN A 1 174 ? -12.863 22.524 6.702 1.00 35.12 174 ASN A N 1
ATOM 1418 C CA . ASN A 1 174 ? -12.177 23.797 6.612 1.00 35.12 174 ASN A CA 1
ATOM 1419 C C . ASN A 1 174 ? -13.199 24.744 5.992 1.00 35.12 174 ASN A C 1
ATOM 1421 O O . ASN A 1 174 ? -13.349 24.794 4.772 1.00 35.12 174 ASN A O 1
ATOM 1425 N N . ASP A 1 175 ? -13.950 25.414 6.863 1.00 36.66 175 ASP A N 1
ATOM 1426 C CA . ASP A 1 175 ? -14.504 26.721 6.560 1.00 36.66 175 ASP A CA 1
ATOM 1427 C C . ASP A 1 175 ? -13.322 27.588 6.120 1.00 36.66 175 ASP A C 1
ATOM 1429 O O . ASP A 1 175 ? -12.401 27.852 6.895 1.00 36.66 175 ASP A O 1
ATOM 1433 N N . ILE A 1 176 ? -13.309 27.954 4.842 1.00 37.66 176 ILE A N 1
ATOM 1434 C CA . ILE A 1 176 ? -12.447 29.013 4.334 1.00 37.66 176 ILE A CA 1
ATOM 1435 C C . ILE A 1 176 ? -13.372 30.212 4.152 1.00 37.66 176 ILE A C 1
ATOM 1437 O O . ILE A 1 176 ? -14.197 30.230 3.237 1.00 37.66 176 ILE A O 1
ATOM 1441 N N . PHE A 1 177 ? -13.270 31.136 5.110 1.00 33.62 177 PHE A N 1
ATOM 1442 C CA . PHE A 1 177 ? -13.569 32.552 4.919 1.00 33.62 177 PHE A CA 1
ATOM 1443 C C . PHE A 1 177 ? -12.591 33.156 3.908 1.00 33.62 177 PHE A C 1
ATOM 1445 O O . PHE A 1 177 ? -11.410 32.733 3.919 1.00 33.62 177 PHE A O 1
#